Protein AF-A0A9D8WL06-F1 (afdb_monomer_lite)

pLDDT: mean 90.16, std 4.72, range [60.19, 94.31]

Structure (mmCIF, N/CA/C/O backbone):
data_AF-A0A9D8WL06-F1
#
_entry.id   AF-A0A9D8WL06-F1
#
loop_
_atom_site.group_PDB
_atom_site.id
_atom_site.type_symbol
_atom_site.label_atom_id
_atom_site.label_alt_id
_atom_site.label_comp_id
_atom_site.label_asym_id
_atom_site.label_entity_id
_atom_site.label_seq_id
_atom_site.pdbx_PDB_ins_code
_atom_site.Cartn_x
_atom_site.Cartn_y
_atom_site.Cartn_z
_atom_site.occupancy
_atom_site.B_iso_or_equiv
_atom_site.auth_seq_id
_atom_site.auth_comp_id
_atom_site.auth_asym_id
_atom_site.auth_atom_id
_atom_site.pdbx_PDB_model_num
ATOM 1 N N . MET A 1 1 ? 18.735 -1.989 -10.341 1.00 60.19 1 MET A N 1
ATOM 2 C CA . MET A 1 1 ? 17.348 -2.014 -9.827 1.00 60.19 1 MET A CA 1
ATOM 3 C C . MET A 1 1 ? 17.122 -0.757 -9.015 1.00 60.19 1 MET A C 1
ATOM 5 O O . MET A 1 1 ? 18.010 -0.385 -8.255 1.00 60.19 1 MET A O 1
ATOM 9 N N . GLY A 1 2 ? 16.011 -0.052 -9.226 1.00 84.75 2 GLY A N 1
ATOM 10 C CA . GLY A 1 2 ? 15.682 1.121 -8.417 1.00 84.75 2 GLY A CA 1
ATOM 11 C C . GLY A 1 2 ? 15.167 0.708 -7.037 1.00 84.75 2 GLY A C 1
ATOM 12 O O . GLY A 1 2 ? 14.733 -0.426 -6.850 1.00 84.75 2 GLY A O 1
ATOM 13 N N . LYS A 1 3 ? 15.135 1.645 -6.077 1.00 85.19 3 LYS A N 1
ATOM 14 C CA . LYS A 1 3 ? 14.523 1.423 -4.745 1.00 85.19 3 LYS A CA 1
ATOM 15 C C . LYS A 1 3 ? 13.094 0.879 -4.829 1.00 85.19 3 LYS A C 1
ATOM 17 O O . LYS A 1 3 ? 12.628 0.183 -3.941 1.00 85.19 3 LYS A O 1
ATOM 22 N N . ARG A 1 4 ? 12.393 1.226 -5.904 1.00 88.19 4 ARG A N 1
ATOM 23 C CA . ARG A 1 4 ? 11.038 0.775 -6.176 1.00 88.19 4 ARG A CA 1
ATOM 24 C C . ARG A 1 4 ? 10.964 -0.713 -6.524 1.00 88.19 4 ARG A C 1
ATOM 26 O O . ARG A 1 4 ? 10.083 -1.389 -6.010 1.00 88.19 4 ARG A O 1
ATOM 33 N N . ASP A 1 5 ? 11.859 -1.206 -7.380 1.00 88.56 5 ASP A N 1
ATOM 34 C CA . ASP A 1 5 ? 11.901 -2.625 -7.759 1.00 88.56 5 ASP A CA 1
ATOM 35 C C . ASP A 1 5 ? 12.208 -3.506 -6.544 1.00 88.56 5 ASP A C 1
ATOM 37 O O . ASP A 1 5 ? 11.598 -4.558 -6.372 1.00 88.56 5 ASP A O 1
ATOM 41 N N . ASP A 1 6 ? 13.097 -3.031 -5.665 1.00 90.81 6 ASP A N 1
ATOM 42 C CA . ASP A 1 6 ? 13.440 -3.697 -4.404 1.00 90.81 6 ASP A CA 1
ATOM 43 C C . ASP A 1 6 ? 12.221 -3.822 -3.470 1.00 90.81 6 ASP A C 1
ATOM 45 O O . ASP A 1 6 ? 11.917 -4.900 -2.957 1.00 90.81 6 ASP A O 1
ATOM 49 N N . LEU A 1 7 ? 11.439 -2.743 -3.335 1.00 91.31 7 LEU A N 1
ATOM 50 C CA . LEU A 1 7 ? 10.192 -2.756 -2.567 1.00 91.31 7 LEU A CA 1
ATOM 51 C C . LEU A 1 7 ? 9.138 -3.686 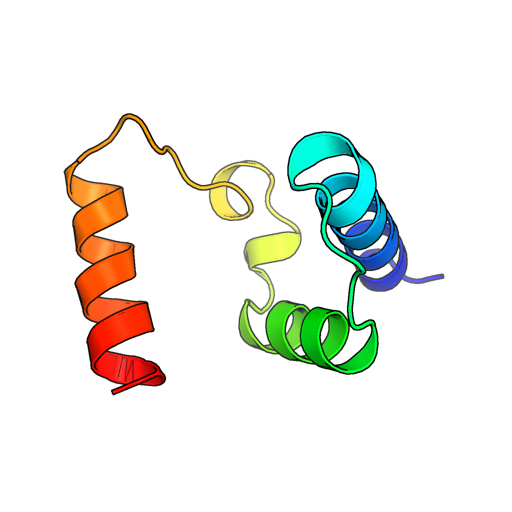-3.180 1.00 91.31 7 LEU A C 1
ATOM 53 O O . LEU A 1 7 ? 8.488 -4.425 -2.447 1.00 91.31 7 LEU A O 1
ATOM 57 N N . ILE A 1 8 ? 8.989 -3.698 -4.508 1.00 91.69 8 ILE A N 1
ATOM 58 C CA . ILE A 1 8 ? 8.047 -4.597 -5.192 1.00 91.69 8 ILE A CA 1
ATOM 59 C C . ILE A 1 8 ? 8.428 -6.060 -4.946 1.00 91.69 8 ILE A C 1
ATOM 61 O O . ILE A 1 8 ? 7.555 -6.861 -4.621 1.00 91.69 8 ILE A O 1
ATOM 65 N N . ALA A 1 9 ? 9.715 -6.407 -5.034 1.00 92.69 9 ALA A N 1
ATOM 66 C CA . ALA A 1 9 ? 10.193 -7.755 -4.735 1.00 92.69 9 ALA A CA 1
ATOM 67 C C . ALA A 1 9 ? 9.910 -8.150 -3.276 1.00 92.69 9 ALA A C 1
ATOM 69 O O . ALA A 1 9 ? 9.440 -9.258 -3.011 1.00 92.69 9 ALA A O 1
ATOM 70 N N . LYS A 1 10 ? 10.120 -7.225 -2.331 1.00 91.94 10 LYS A N 1
ATOM 71 C CA . LYS A 1 10 ? 9.774 -7.428 -0.919 1.00 91.94 10 LYS A CA 1
ATOM 72 C C . LYS A 1 10 ? 8.274 -7.669 -0.726 1.00 91.94 10 LYS A C 1
ATOM 74 O O . LYS A 1 10 ? 7.910 -8.600 -0.017 1.00 91.94 10 LYS A O 1
ATOM 79 N N . TYR A 1 11 ? 7.412 -6.866 -1.350 1.00 92.06 11 TYR A N 1
ATOM 80 C CA . TYR A 1 11 ? 5.957 -7.020 -1.236 1.00 92.06 11 TYR A CA 1
ATOM 81 C C . TYR A 1 11 ? 5.450 -8.308 -1.894 1.00 92.06 11 TYR A C 1
ATOM 83 O O . TYR A 1 11 ? 4.551 -8.945 -1.356 1.00 92.06 11 TYR A O 1
ATOM 91 N N .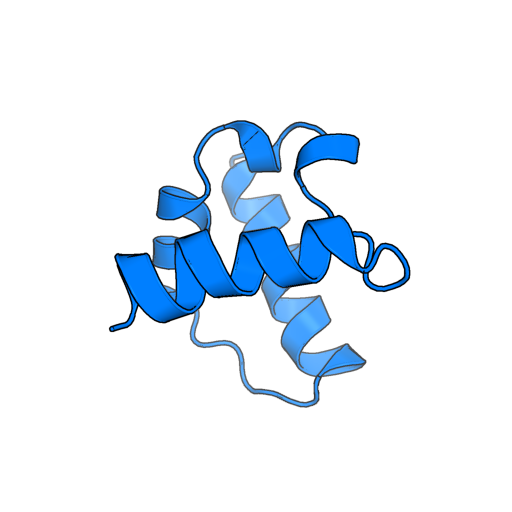 ALA A 1 12 ? 6.041 -8.723 -3.018 1.00 92.75 12 ALA A N 1
ATOM 92 C CA . ALA A 1 12 ? 5.709 -9.987 -3.673 1.00 92.75 12 ALA A CA 1
ATOM 93 C C . ALA A 1 12 ? 6.013 -11.179 -2.758 1.00 92.75 12 ALA A C 1
ATOM 95 O O . ALA A 1 12 ? 5.147 -12.021 -2.538 1.00 92.75 12 ALA A O 1
ATOM 96 N N . LYS A 1 13 ? 7.204 -11.186 -2.148 1.00 94.19 13 LYS A N 1
ATOM 97 C CA . LYS A 1 13 ? 7.601 -12.208 -1.177 1.00 94.19 13 LYS A CA 1
ATOM 98 C C . LYS A 1 13 ? 6.674 -12.236 0.046 1.00 94.19 13 LYS A C 1
ATOM 100 O O . LYS A 1 13 ? 6.279 -13.308 0.488 1.00 94.19 13 LYS A O 1
ATOM 105 N N . ASP A 1 14 ? 6.283 -11.068 0.558 1.00 92.62 14 ASP A N 1
ATOM 106 C CA . ASP A 1 14 ? 5.364 -10.956 1.699 1.00 92.62 14 ASP A CA 1
ATOM 107 C C . ASP A 1 14 ? 3.973 -11.540 1.385 1.00 92.62 14 ASP A C 1
ATOM 109 O O . ASP A 1 14 ? 3.395 -12.243 2.212 1.00 92.62 14 ASP A O 1
ATOM 113 N N . LEU A 1 15 ? 3.461 -11.313 0.169 1.00 92.31 15 LEU A N 1
ATOM 114 C CA . LEU A 1 15 ? 2.186 -11.877 -0.286 1.00 92.31 15 LEU A CA 1
ATOM 115 C C . LEU A 1 15 ? 2.216 -13.409 -0.365 1.00 92.31 15 LEU A C 1
ATOM 117 O O . LEU A 1 15 ? 1.238 -14.053 0.021 1.00 92.31 15 LEU A O 1
ATOM 121 N N . GLU A 1 16 ? 3.325 -13.993 -0.816 1.00 92.12 16 GLU A N 1
ATOM 122 C CA . GLU A 1 16 ? 3.479 -15.450 -0.878 1.00 92.12 16 GLU A CA 1
ATOM 123 C C . GLU A 1 16 ? 3.642 -16.060 0.515 1.00 92.12 16 GLU A C 1
ATOM 125 O O . GLU A 1 16 ? 2.902 -16.972 0.878 1.00 92.12 16 GLU A O 1
ATOM 130 N N . GLU A 1 17 ? 4.579 -15.545 1.315 1.00 94.31 17 GLU A N 1
ATOM 131 C CA . GLU A 1 17 ? 4.948 -16.152 2.598 1.00 94.31 17 GLU A CA 1
ATOM 132 C C . GLU A 1 17 ? 3.934 -15.872 3.711 1.00 94.31 17 GLU A C 1
ATOM 134 O O . GLU A 1 17 ? 3.662 -16.755 4.523 1.00 94.31 17 GLU A O 1
ATOM 139 N N . LYS A 1 18 ? 3.373 -14.656 3.779 1.00 93.00 18 LYS A N 1
ATOM 140 C CA . LYS A 1 18 ? 2.469 -14.259 4.873 1.00 93.00 18 LYS A CA 1
ATOM 141 C C . LYS A 1 18 ? 0.999 -14.375 4.516 1.00 93.00 18 LYS A C 1
ATOM 143 O O . LYS A 1 18 ? 0.194 -14.694 5.388 1.00 93.00 18 LYS A O 1
ATOM 148 N N . CYS A 1 19 ? 0.636 -14.093 3.266 1.00 88.88 19 CYS A N 1
ATOM 149 C CA . CYS A 1 19 ? -0.759 -14.141 2.826 1.00 88.88 19 CYS A CA 1
ATOM 150 C C . CYS A 1 19 ? -1.111 -15.427 2.065 1.00 88.88 19 CYS A C 1
ATOM 152 O O . CYS A 1 19 ? -2.295 -15.663 1.829 1.00 88.88 19 CYS A O 1
ATOM 154 N N . GLY A 1 20 ? -0.129 -16.254 1.680 1.00 91.69 20 GLY A N 1
ATOM 155 C CA . GLY A 1 20 ? -0.370 -17.471 0.899 1.00 91.69 20 GLY A CA 1
ATOM 156 C C . GLY A 1 20 ? -0.973 -17.195 -0.483 1.00 91.69 20 GLY A C 1
ATOM 157 O O . GLY A 1 20 ? -1.653 -18.053 -1.046 1.00 91.69 20 GLY A O 1
ATOM 158 N N . MET A 1 21 ? -0.782 -15.987 -1.018 1.00 89.44 21 MET A N 1
ATOM 159 C CA . MET A 1 21 ? -1.344 -15.548 -2.293 1.00 89.44 21 MET A CA 1
ATOM 160 C C . MET A 1 21 ? -0.263 -15.489 -3.364 1.00 89.44 21 MET A C 1
ATOM 162 O O . MET A 1 21 ? 0.849 -15.044 -3.104 1.00 89.44 21 MET A O 1
ATOM 166 N N . LYS A 1 22 ? -0.613 -15.867 -4.599 1.00 89.75 22 LYS A N 1
ATOM 167 C CA . LYS A 1 22 ? 0.270 -15.653 -5.750 1.00 89.75 22 LYS A CA 1
ATOM 168 C C . LYS A 1 22 ? 0.270 -14.166 -6.126 1.00 89.75 22 LYS A C 1
ATOM 170 O O . LYS A 1 22 ? -0.792 -13.653 -6.490 1.00 89.75 22 LYS A O 1
ATOM 175 N N . PRO A 1 23 ? 1.416 -13.471 -6.062 1.00 90.44 23 PRO A N 1
ATOM 176 C CA . PRO A 1 23 ? 1.490 -12.054 -6.363 1.00 90.44 23 PRO A CA 1
ATOM 177 C C . PRO A 1 23 ? 1.327 -11.834 -7.866 1.00 90.44 23 PRO A C 1
ATOM 179 O O . PRO A 1 23 ? 2.125 -12.304 -8.678 1.00 90.44 23 PRO A O 1
ATOM 182 N N . ASP A 1 24 ? 0.308 -11.070 -8.250 1.00 93.62 24 ASP A N 1
ATOM 183 C CA . ASP A 1 24 ? 0.226 -10.546 -9.609 1.00 93.62 24 ASP A CA 1
ATOM 184 C C . ASP A 1 24 ? 1.179 -9.350 -9.733 1.00 93.62 24 ASP A C 1
ATOM 186 O O . ASP A 1 24 ? 0.910 -8.258 -9.232 1.00 93.62 24 ASP A O 1
ATOM 190 N N . MET A 1 25 ? 2.321 -9.557 -10.392 1.00 90.44 25 MET A N 1
ATOM 191 C CA . MET A 1 25 ? 3.378 -8.545 -10.503 1.00 90.44 25 MET A CA 1
ATOM 192 C C . MET A 1 25 ? 2.932 -7.290 -11.263 1.00 90.44 25 MET A C 1
ATOM 194 O O . MET A 1 25 ? 3.444 -6.201 -10.991 1.00 90.44 25 MET A O 1
ATOM 198 N N . LYS A 1 26 ? 1.970 -7.396 -12.191 1.00 92.38 26 LYS A N 1
ATOM 199 C CA . LYS A 1 26 ? 1.442 -6.228 -12.912 1.00 92.38 26 LYS A CA 1
ATOM 200 C C . LYS A 1 26 ? 0.571 -5.391 -11.987 1.00 92.38 26 LYS A C 1
ATOM 202 O O . LYS A 1 26 ? 0.777 -4.179 -11.894 1.00 92.38 26 LYS A O 1
ATOM 207 N N . LEU A 1 27 ? -0.349 -6.034 -11.270 1.00 92.62 27 LEU A N 1
ATOM 208 C CA . LEU A 1 27 ? -1.208 -5.378 -10.292 1.00 92.62 27 LEU A CA 1
ATOM 209 C C . LEU A 1 27 ? -0.382 -4.786 -9.149 1.00 92.62 27 LEU A C 1
ATOM 211 O O . LEU A 1 27 ? -0.549 -3.616 -8.819 1.00 92.62 27 LEU A O 1
ATOM 215 N N . LEU A 1 28 ? 0.558 -5.551 -8.593 1.00 92.00 28 LEU A N 1
ATOM 216 C CA . LEU A 1 28 ? 1.415 -5.111 -7.496 1.00 92.00 28 LEU A CA 1
ATOM 217 C C . LEU A 1 28 ? 2.269 -3.909 -7.903 1.00 92.00 28 LEU A C 1
ATOM 219 O O . LEU A 1 28 ? 2.373 -2.936 -7.152 1.00 92.00 28 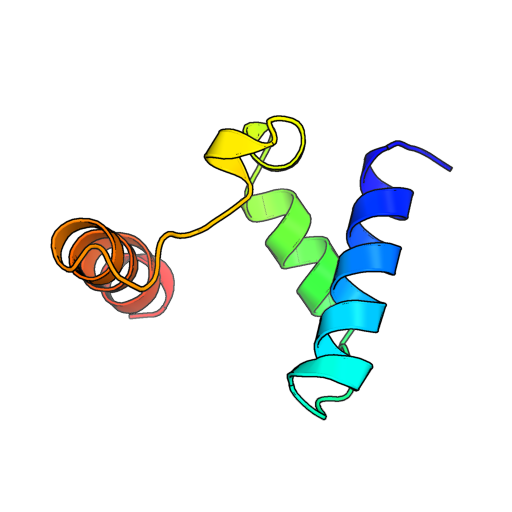LEU A O 1
ATOM 223 N N . THR A 1 29 ? 2.823 -3.929 -9.118 1.00 92.50 29 THR A N 1
ATOM 224 C CA . THR A 1 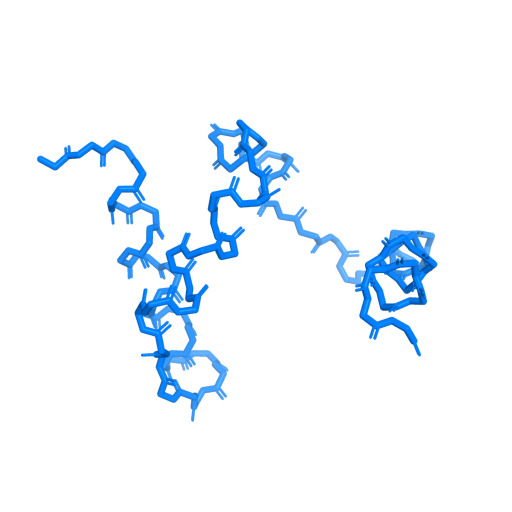29 ? 3.557 -2.782 -9.655 1.00 92.50 29 THR A CA 1
ATOM 225 C C . THR A 1 29 ? 2.643 -1.571 -9.748 1.00 92.50 29 THR A C 1
ATOM 227 O O . THR A 1 29 ? 3.010 -0.530 -9.205 1.00 92.50 29 THR A O 1
ATOM 230 N N . ALA A 1 30 ? 1.463 -1.700 -10.369 1.00 92.75 30 ALA A N 1
ATOM 231 C CA . ALA A 1 30 ? 0.497 -0.614 -10.541 1.00 92.75 30 ALA A CA 1
ATOM 232 C C . ALA A 1 30 ? 0.045 -0.008 -9.201 1.00 92.75 30 ALA A C 1
ATOM 234 O O . ALA A 1 30 ? 0.096 1.212 -9.033 1.00 92.75 30 ALA A O 1
ATOM 235 N N . VAL A 1 31 ? -0.303 -0.848 -8.221 1.00 91.69 31 VAL A N 1
ATOM 236 C CA . VAL A 1 31 ? -0.683 -0.425 -6.863 1.00 91.69 31 VAL A CA 1
ATOM 237 C C . VAL A 1 31 ? 0.475 0.299 -6.180 1.00 91.69 31 VAL A C 1
ATOM 239 O O . VAL A 1 31 ? 0.279 1.378 -5.627 1.00 91.69 31 VAL A O 1
ATOM 242 N N . THR A 1 32 ? 1.705 -0.204 -6.317 1.00 91.56 32 THR A N 1
ATOM 243 C CA . THR A 1 32 ? 2.900 0.472 -5.791 1.00 91.56 32 THR A CA 1
ATOM 244 C C . THR A 1 32 ? 3.122 1.840 -6.460 1.00 91.56 32 THR A C 1
ATOM 246 O O . THR A 1 32 ? 3.593 2.761 -5.799 1.00 91.56 32 THR A O 1
ATOM 249 N N . ILE A 1 33 ? 2.743 2.034 -7.744 1.00 90.88 33 ILE A N 1
ATOM 250 C CA . ILE A 1 33 ? 2.779 3.375 -8.385 1.00 90.88 33 ILE A CA 1
ATOM 251 C C . ILE A 1 33 ? 1.763 4.274 -7.680 1.00 90.88 33 ILE A C 1
ATOM 253 O O . ILE A 1 33 ? 2.078 5.410 -7.336 1.00 90.88 33 ILE A O 1
ATOM 257 N N . ALA A 1 34 ? 0.548 3.760 -7.488 1.00 90.69 34 ALA A N 1
ATOM 258 C CA . ALA A 1 34 ? -0.584 4.512 -6.967 1.00 90.69 34 ALA A CA 1
ATOM 259 C C . ALA A 1 34 ? -0.403 4.928 -5.498 1.00 90.69 34 ALA A C 1
ATOM 261 O O . ALA A 1 34 ? -0.943 5.955 -5.088 1.00 90.69 34 ALA A O 1
ATOM 262 N N . CYS A 1 35 ? 0.380 4.174 -4.719 1.00 90.62 35 CYS A N 1
ATOM 263 C CA . CYS A 1 35 ? 0.811 4.558 -3.372 1.00 90.62 35 CYS A CA 1
ATOM 264 C C . CYS A 1 35 ? 1.780 5.757 -3.365 1.00 90.62 35 CYS A C 1
ATOM 266 O O . CYS A 1 35 ? 1.932 6.419 -2.338 1.00 90.62 35 CYS A O 1
ATOM 268 N N . GLY A 1 36 ? 2.405 6.076 -4.502 1.00 89.69 36 GLY A N 1
ATOM 269 C CA . GLY A 1 36 ? 3.235 7.264 -4.668 1.00 89.69 36 GLY A CA 1
ATOM 270 C C . GLY A 1 36 ? 4.509 7.248 -3.807 1.00 89.69 36 GLY A C 1
ATOM 271 O O . GLY A 1 36 ? 5.034 6.182 -3.489 1.00 89.69 36 GLY A O 1
ATOM 272 N N . PRO A 1 37 ? 5.049 8.421 -3.425 1.00 89.69 37 PRO A N 1
ATOM 273 C CA . PRO A 1 37 ? 6.324 8.519 -2.710 1.00 89.69 37 PRO A CA 1
ATOM 274 C C . PRO A 1 37 ? 6.271 8.013 -1.258 1.00 89.69 37 PRO A C 1
ATOM 276 O O . PRO A 1 37 ? 7.322 7.853 -0.636 1.00 89.69 37 PRO A O 1
ATOM 279 N N . SER A 1 38 ? 5.080 7.738 -0.712 1.00 88.88 38 SER A N 1
ATOM 280 C CA . SER A 1 38 ? 4.907 7.235 0.657 1.00 88.88 38 SER A CA 1
ATOM 281 C C . SER A 1 38 ? 5.604 5.894 0.890 1.00 88.88 38 SER A C 1
ATOM 283 O O . SER A 1 38 ? 6.062 5.639 1.999 1.00 88.88 38 SER A O 1
ATOM 285 N N . ILE A 1 39 ? 5.781 5.083 -0.160 1.00 89.69 39 ILE A N 1
ATOM 286 C CA . ILE A 1 39 ? 6.457 3.777 -0.079 1.00 89.69 39 ILE A CA 1
ATOM 287 C C . ILE A 1 39 ? 7.925 3.877 0.362 1.00 89.69 39 ILE A C 1
ATOM 289 O O . ILE A 1 39 ? 8.490 2.902 0.843 1.00 89.69 39 ILE A O 1
ATOM 293 N N . TYR A 1 40 ? 8.558 5.046 0.208 1.00 88.62 40 TYR A N 1
ATOM 294 C CA . TYR A 1 40 ? 9.963 5.249 0.570 1.00 88.62 40 TYR A CA 1
ATOM 295 C C . TYR A 1 40 ? 10.161 5.694 2.024 1.00 88.62 40 TYR A C 1
ATOM 297 O O . TYR A 1 40 ? 11.300 5.770 2.484 1.00 88.62 40 TYR A O 1
ATOM 305 N N . ARG A 1 41 ? 9.081 6.024 2.743 1.00 88.31 41 ARG A N 1
ATOM 306 C CA . ARG A 1 41 ? 9.124 6.424 4.154 1.00 88.31 41 ARG A CA 1
ATOM 307 C C . ARG A 1 41 ? 8.616 5.271 5.001 1.00 88.31 41 ARG A C 1
ATOM 309 O O . ARG A 1 41 ? 7.466 4.877 4.856 1.00 88.31 41 ARG A O 1
ATOM 316 N N . ASN A 1 42 ? 9.454 4.776 5.908 1.00 84.19 42 ASN A N 1
ATOM 317 C CA . ASN A 1 42 ? 9.158 3.570 6.682 1.00 84.19 42 ASN A CA 1
ATOM 318 C C . ASN A 1 42 ? 7.809 3.683 7.424 1.00 84.19 42 ASN A C 1
ATOM 320 O O . ASN A 1 42 ? 6.940 2.832 7.247 1.00 84.19 42 ASN A O 1
ATOM 324 N N . ASP A 1 43 ? 7.578 4.803 8.116 1.00 85.31 43 ASP A N 1
ATOM 325 C CA . ASP A 1 43 ? 6.333 5.076 8.849 1.00 85.31 43 ASP A CA 1
ATOM 326 C C . ASP A 1 43 ? 5.106 5.245 7.944 1.00 85.31 43 ASP A C 1
ATOM 328 O O . ASP A 1 43 ? 4.009 4.857 8.320 1.00 85.31 43 ASP A O 1
ATOM 332 N N . ALA A 1 44 ? 5.273 5.794 6.735 1.00 86.44 44 ALA A N 1
ATOM 333 C CA . ALA A 1 44 ? 4.158 6.021 5.807 1.00 86.44 44 ALA A CA 1
ATOM 334 C C . ALA A 1 44 ? 3.877 4.818 4.890 1.00 86.44 44 ALA A C 1
ATOM 336 O O . ALA A 1 44 ? 2.885 4.809 4.162 1.00 86.44 44 ALA A O 1
ATOM 337 N N . SER A 1 45 ? 4.773 3.829 4.886 1.00 88.50 45 SER A N 1
ATOM 338 C CA . SER A 1 45 ? 4.683 2.619 4.064 1.00 88.50 45 SER A CA 1
ATOM 339 C C . SER A 1 45 ? 3.975 1.456 4.764 1.00 88.50 45 SER A C 1
ATOM 341 O O . SER A 1 45 ? 3.783 0.405 4.155 1.00 88.50 45 SER A O 1
ATOM 343 N N . THR A 1 46 ? 3.594 1.627 6.033 1.00 88.75 46 THR A N 1
ATOM 344 C CA . THR A 1 46 ? 2.935 0.601 6.847 1.00 88.75 46 THR A CA 1
ATOM 345 C C . THR A 1 46 ? 1.583 1.092 7.356 1.00 88.75 46 THR A C 1
ATOM 347 O O . THR A 1 46 ? 1.344 2.292 7.441 1.00 88.75 46 THR A O 1
ATOM 350 N N . VAL A 1 47 ? 0.686 0.148 7.649 1.00 89.94 47 VAL A N 1
ATOM 351 C CA . VAL A 1 47 ? -0.642 0.417 8.215 1.00 89.94 47 VAL A CA 1
ATOM 352 C C . VAL A 1 47 ? -0.728 -0.263 9.577 1.00 89.94 47 VAL A C 1
ATOM 354 O O . VAL A 1 47 ? -0.520 -1.471 9.704 1.00 89.94 47 VAL A O 1
ATOM 357 N N . SER A 1 48 ? -1.051 0.514 10.599 1.00 91.25 48 SER A N 1
ATOM 358 C CA . SER A 1 48 ? -1.318 0.091 11.963 1.00 91.25 48 SER A CA 1
ATOM 359 C C . SER A 1 48 ? -2.704 -0.537 12.071 1.00 91.25 48 SER A C 1
ATOM 361 O O . SER A 1 48 ? -3.717 0.115 12.332 1.00 91.25 48 SER A O 1
ATOM 363 N N . ALA A 1 49 ? -2.750 -1.859 11.917 1.00 88.38 49 ALA A N 1
ATOM 364 C CA . ALA A 1 49 ? -3.990 -2.625 12.020 1.00 88.38 49 ALA A CA 1
ATOM 365 C C . ALA A 1 49 ? -4.644 -2.576 13.418 1.00 88.38 49 ALA A C 1
ATOM 367 O O . ALA A 1 49 ? -5.821 -2.900 13.558 1.00 88.38 49 ALA A O 1
ATOM 368 N N . THR A 1 50 ? -3.918 -2.171 14.463 1.00 92.31 50 THR A N 1
ATOM 369 C CA . THR A 1 50 ? -4.469 -2.023 15.821 1.00 92.31 50 THR A CA 1
ATOM 370 C C . THR A 1 50 ? -5.150 -0.670 16.037 1.00 92.31 50 THR A C 1
ATOM 372 O O . THR A 1 50 ? -5.955 -0.525 16.960 1.00 92.31 50 THR A O 1
ATOM 375 N N . GLN A 1 51 ? -4.884 0.322 15.180 1.00 93.75 51 GLN A N 1
ATOM 376 C CA . GLN A 1 51 ? -5.491 1.642 15.275 1.00 93.75 51 GLN A CA 1
ATOM 377 C C . GLN A 1 51 ? -6.800 1.690 14.476 1.00 93.75 51 GLN A C 1
ATOM 379 O O . GLN A 1 51 ? -6.815 1.813 13.253 1.00 93.75 51 GLN A O 1
ATOM 384 N N . LYS A 1 52 ? -7.934 1.660 15.187 1.00 92.38 52 LYS A N 1
ATOM 385 C CA . LYS A 1 52 ? -9.274 1.670 14.568 1.00 92.38 52 LYS A CA 1
ATOM 386 C C . LYS A 1 52 ? -9.492 2.838 13.593 1.00 92.38 52 LYS A C 1
ATOM 388 O O . LYS A 1 52 ? -10.061 2.631 12.526 1.00 92.38 52 LYS A O 1
ATOM 393 N N . GLY A 1 53 ? -9.008 4.037 13.929 1.00 92.94 53 GLY A N 1
ATOM 394 C CA . GLY A 1 53 ? -9.145 5.221 13.070 1.00 92.94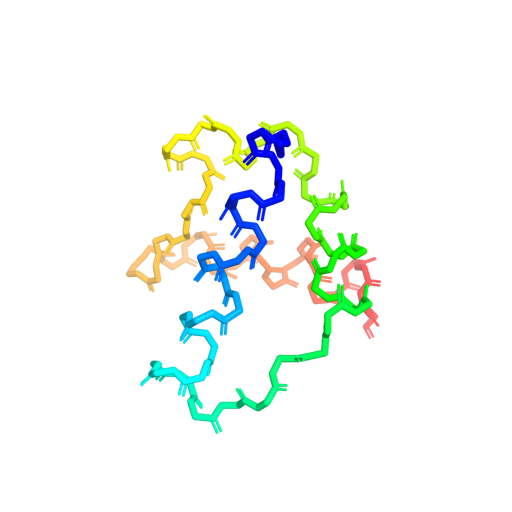 53 GLY A CA 1
ATOM 395 C C . GLY A 1 53 ? -8.402 5.101 11.734 1.00 92.94 53 GLY A C 1
ATOM 396 O O . GLY A 1 53 ? -8.882 5.593 10.709 1.00 92.94 53 GLY A O 1
ATOM 397 N N . GLU A 1 54 ? -7.274 4.390 11.708 1.00 90.19 54 GLU A N 1
ATOM 398 C CA . GLU A 1 54 ? -6.532 4.156 10.471 1.00 90.19 54 GLU A CA 1
ATOM 399 C C . GLU A 1 54 ? -7.260 3.157 9.570 1.00 90.19 54 GLU A C 1
ATOM 401 O O . GLU A 1 54 ? -7.452 3.420 8.382 1.00 90.19 54 GLU A O 1
ATOM 406 N N . LEU A 1 55 ? -7.793 2.075 10.145 1.00 92.75 55 LEU A N 1
ATOM 407 C CA . LEU A 1 55 ? -8.641 1.130 9.414 1.00 92.75 55 LEU A CA 1
ATOM 408 C C . LEU A 1 55 ? -9.888 1.805 8.824 1.00 92.75 55 LEU A C 1
ATOM 410 O O . LEU A 1 55 ? -10.251 1.553 7.673 1.00 92.75 55 LEU A O 1
ATOM 414 N N . GLU A 1 56 ? -10.534 2.700 9.576 1.00 94.00 56 GLU A N 1
ATOM 415 C CA . GLU A 1 56 ? -11.651 3.497 9.063 1.00 94.00 56 GLU A CA 1
ATOM 416 C C . GLU A 1 56 ? -11.237 4.405 7.904 1.00 94.00 56 GLU A C 1
ATOM 418 O O . GLU A 1 56 ? -11.992 4.560 6.940 1.00 94.00 56 GLU A O 1
ATOM 423 N N . THR A 1 57 ? -10.042 4.989 7.975 1.00 93.25 57 THR A N 1
ATOM 424 C CA . THR A 1 57 ? -9.500 5.842 6.913 1.00 93.25 57 THR A CA 1
ATOM 425 C C . THR A 1 57 ? -9.237 5.036 5.647 1.00 93.25 57 THR A C 1
ATOM 427 O O . THR A 1 57 ? -9.628 5.478 4.563 1.00 93.25 57 THR A O 1
ATOM 430 N N . VAL A 1 58 ? -8.669 3.831 5.769 1.00 92.38 58 VAL A N 1
ATOM 431 C CA . VAL A 1 58 ? -8.494 2.891 4.650 1.00 92.3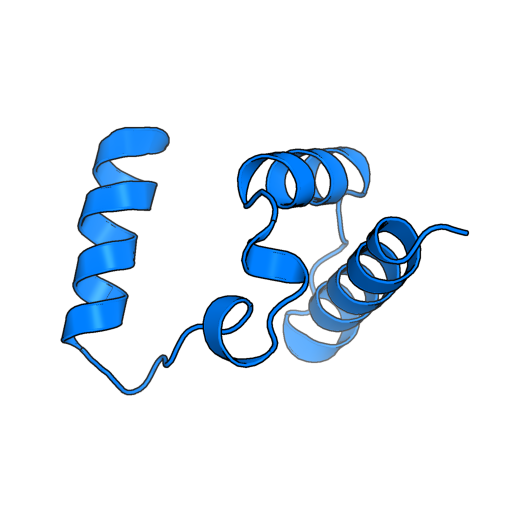8 58 VAL A CA 1
ATOM 432 C C . VAL A 1 58 ? -9.850 2.519 4.051 1.00 92.38 58 VAL A C 1
ATOM 434 O O . VAL A 1 58 ? -10.035 2.620 2.838 1.00 92.38 58 VAL A O 1
ATOM 437 N N . LYS A 1 59 ? -10.844 2.180 4.878 1.00 91.56 59 LYS A N 1
ATOM 438 C CA . LYS A 1 59 ? -12.197 1.861 4.402 1.00 91.56 59 LYS A CA 1
ATOM 439 C C . LYS A 1 59 ? -12.830 3.022 3.629 1.00 91.56 59 LYS A C 1
ATOM 441 O O . LYS A 1 59 ? -13.302 2.828 2.513 1.00 91.56 59 LYS A O 1
ATOM 446 N N . LYS A 1 60 ? -12.841 4.228 4.201 1.00 94.19 60 LYS A N 1
ATOM 447 C CA . LYS A 1 60 ? -13.486 5.406 3.595 1.00 94.19 60 LYS A CA 1
ATOM 448 C C . LYS A 1 60 ? -12.749 5.882 2.342 1.00 94.19 60 LYS A C 1
ATOM 450 O O . LYS A 1 60 ? -13.382 6.223 1.348 1.00 94.19 60 LYS A O 1
ATOM 455 N N . SER A 1 61 ? -11.418 5.890 2.371 1.00 91.50 61 SER A N 1
ATOM 456 C CA . SER A 1 61 ? -10.605 6.526 1.326 1.00 91.50 61 SER A CA 1
ATOM 457 C C . SER A 1 61 ? -10.179 5.583 0.210 1.00 91.50 61 SER A C 1
ATOM 459 O O . SER A 1 61 ? -9.963 6.045 -0.909 1.00 91.50 61 SER A O 1
ATOM 461 N N . PHE A 1 62 ? -10.015 4.292 0.497 1.00 91.25 62 PHE A N 1
ATOM 462 C CA . PHE A 1 62 ? -9.606 3.300 -0.493 1.00 91.25 62 PHE A CA 1
ATOM 463 C C . PHE A 1 62 ? -10.793 2.461 -0.953 1.00 91.25 62 PHE A C 1
ATOM 465 O O . PHE A 1 62 ? -11.134 2.531 -2.129 1.00 91.25 62 PHE A O 1
ATOM 472 N N . LEU A 1 63 ? -11.458 1.741 -0.042 1.00 90.88 63 LEU A N 1
ATOM 473 C CA . LEU A 1 63 ? -12.558 0.848 -0.424 1.00 90.88 63 LEU A CA 1
ATOM 474 C C . LEU A 1 63 ? -13.713 1.648 -1.042 1.00 90.88 63 LEU A C 1
ATOM 476 O O . LEU A 1 63 ? -13.941 1.540 -2.236 1.00 90.88 63 LEU A O 1
ATOM 480 N N . ILE A 1 64 ? -14.329 2.555 -0.279 1.00 93.69 64 ILE A N 1
ATOM 481 C CA . ILE A 1 64 ? -15.525 3.288 -0.732 1.00 93.69 64 ILE A CA 1
ATOM 482 C C . ILE A 1 64 ? -15.200 4.286 -1.853 1.00 93.69 64 ILE A C 1
ATOM 484 O O . ILE A 1 64 ? -15.917 4.393 -2.841 1.00 93.69 64 ILE A O 1
ATOM 488 N N . LYS A 1 65 ? -14.131 5.077 -1.698 1.00 92.50 65 LYS A N 1
ATOM 489 C CA . LYS A 1 65 ? -13.858 6.186 -2.625 1.00 92.50 65 LYS A CA 1
ATOM 490 C C . LYS A 1 65 ? -13.135 5.764 -3.907 1.00 92.50 65 LYS A C 1
ATOM 492 O O . LYS A 1 65 ? -13.316 6.428 -4.924 1.00 92.50 65 LYS A O 1
ATOM 497 N N . LYS A 1 66 ? -12.270 4.741 -3.867 1.00 89.19 66 LYS A N 1
ATOM 498 C CA . LYS A 1 66 ? -11.478 4.326 -5.041 1.00 89.19 66 LYS A CA 1
ATOM 499 C C . LYS A 1 66 ? -11.957 3.026 -5.672 1.00 89.19 66 LYS A C 1
ATOM 501 O O . LYS A 1 66 ? -11.831 2.909 -6.885 1.00 89.19 66 LYS A O 1
ATOM 506 N N . LEU A 1 67 ? -12.444 2.068 -4.882 1.00 88.88 67 LEU A N 1
ATOM 507 C CA . LEU A 1 67 ? -12.930 0.787 -5.404 1.00 88.88 67 LEU A CA 1
ATOM 508 C C . LEU A 1 67 ? -14.451 0.764 -5.619 1.00 88.88 67 LEU A C 1
ATOM 510 O O . LEU A 1 67 ? -14.902 -0.019 -6.451 1.00 88.88 67 LEU A O 1
ATOM 514 N N . GLY A 1 68 ? -15.198 1.655 -4.957 1.00 75.12 68 GLY A N 1
ATOM 515 C CA . GLY A 1 68 ? -16.655 1.788 -5.074 1.00 75.12 68 GLY A CA 1
ATOM 516 C C . GLY A 1 68 ? -17.393 0.930 -4.061 1.00 75.12 68 GLY A C 1
ATOM 517 O O . GLY A 1 68 ? -18.428 0.354 -4.456 1.00 75.12 68 GLY A O 1
#

Sequence (68 aa):
MGKRDDLIAKYAKDLEEKCGMKPDMKLLTAVTIACGPSIYRNDASTVSATQKGELETVKKSFLIKKLG

Secondary structure (DSSP, 8-state):
--HHHHHHHHHHHHHHHTT-----HHHHHHHHHHTGGGGGSTTTS---TT-HHHHHHHIIIIIIIII-

Foldseek 3Di:
DDPLVVLLVVVQVCCCPPVVDHDPSVVSSVVSVVLPPLCVPPVSVDFDPVDPVSVVCCCVCPVVPPVD

Radius of gyration: 12.94 Å; chains: 1; bounding box: 34×26×29 Å